Protein AF-A0A352ED21-F1 (afdb_monomer)

Mean predicted aligned error: 7.96 Å

Secondary structure (DSSP, 8-state):
-----TT----HHHHHHHHHTT-HHHHHHHHTS-----EEEE----HHHHTT----EEEES-GGG--

pLDDT: mean 82.89, std 14.72, range [40.16, 94.88]

Radius of gyration: 15.76 Å; Cα contacts (8 Å, |Δi|>4): 58; chains: 1; bounding box: 42×21×35 Å

Foldseek 3Di:
DQDPPDPPPQDPVVLVVCLVVVNQVVNCVSVVHRQDFDFDFDDDPQVCVVVVHDDTDGDGPDPVSND

Sequence (67 aa):
SALDIEHTNVSSTKVRQALNQGNVTLANDYLGYPYSLSGTVIYGDQIGRTLGFPTANIRLDFKNKLI

Solvent-accessible surface area (backbone atoms only — not comparable to full-atom values): 4460 Å² total; per-residue (Å²): 135,84,79,83,69,74,95,53,88,77,45,76,65,58,41,49,51,28,48,75,70,67,36,53,67,62,27,17,65,67,66,76,45,82,83,80,86,65,53,50,77,47,93,65,88,60,62,35,60,82,74,76,38,95,73,82,42,69,48,64,78,54,72,75,75,85,102

Nearest PDB structures (foldseek):
  3op1-assembly1_B  TM=8.580E-01  e=1.176E-03  Streptococcus pneumoniae
  5hjn-assembly1_A  TM=3.966E-01  e=3.748E+00  Drosophila melanogaster

Structure (mmCIF, N/CA/C/O backbone):
data_AF-A0A352ED21-F1
#
_entry.id   AF-A0A352ED21-F1
#
loop_
_atom_site.group_PDB
_atom_site.id
_atom_site.type_symbol
_atom_site.label_atom_id
_atom_site.label_alt_id
_atom_site.label_comp_id
_atom_site.label_asym_id
_atom_site.label_entity_id
_atom_site.label_seq_id
_atom_site.pdbx_PDB_ins_code
_atom_site.Cartn_x
_atom_site.Cartn_y
_atom_site.Cartn_z
_atom_site.occupancy
_atom_site.B_iso_or_equiv
_atom_site.auth_seq_id
_atom_site.auth_comp_id
_atom_site.auth_asym_id
_atom_site.auth_atom_id
_atom_site.pdbx_PDB_model_num
ATOM 1 N N . SER A 1 1 ? 23.745 -6.549 -7.804 1.00 40.16 1 SER A N 1
ATOM 2 C CA . SER A 1 1 ? 23.217 -7.622 -8.659 1.00 40.16 1 SER A CA 1
ATOM 3 C C . SER A 1 1 ? 21.760 -7.333 -8.954 1.00 40.16 1 SER A C 1
ATOM 5 O O . SER 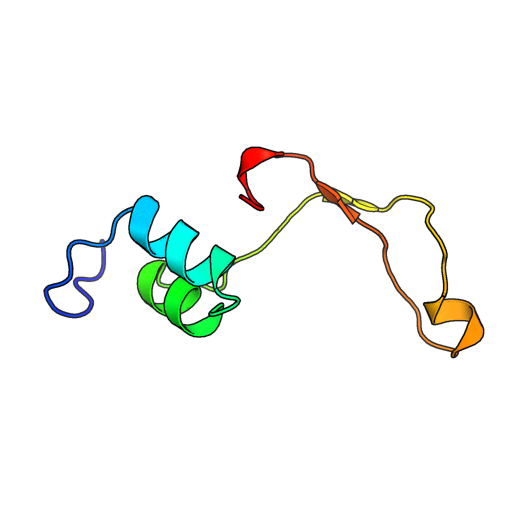A 1 1 ? 20.896 -7.702 -8.172 1.00 40.16 1 SER A O 1
ATOM 7 N N . ALA A 1 2 ? 21.513 -6.562 -10.014 1.00 45.03 2 ALA A N 1
ATOM 8 C CA . ALA A 1 2 ? 20.202 -6.495 -10.642 1.00 45.03 2 ALA A CA 1
ATOM 9 C C . ALA A 1 2 ? 20.060 -7.811 -11.409 1.00 45.03 2 ALA A C 1
ATOM 11 O O . ALA A 1 2 ? 20.909 -8.114 -12.243 1.00 45.03 2 ALA A O 1
ATOM 12 N N . LEU A 1 3 ? 19.112 -8.650 -11.009 1.00 45.22 3 LEU A N 1
ATOM 13 C CA . LEU A 1 3 ? 18.902 -9.934 -11.659 1.00 45.22 3 LEU A CA 1
ATOM 14 C C . LEU A 1 3 ? 18.246 -9.667 -13.013 1.00 45.22 3 LEU A C 1
ATOM 16 O O . LEU A 1 3 ? 17.103 -9.219 -13.081 1.00 45.22 3 LEU A O 1
ATOM 20 N N . ASP A 1 4 ? 19.019 -9.919 -14.065 1.00 46.62 4 ASP A N 1
ATOM 21 C CA . ASP A 1 4 ? 18.554 -10.171 -15.424 1.00 46.62 4 ASP A CA 1
ATOM 22 C C . ASP A 1 4 ? 17.558 -11.338 -15.397 1.00 46.6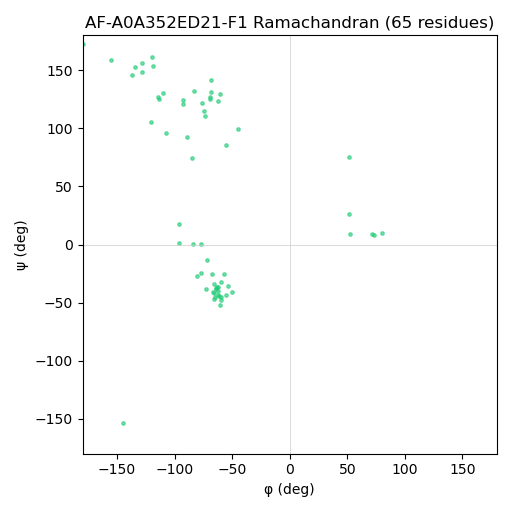2 4 ASP A C 1
ATOM 24 O O . ASP A 1 4 ? 17.921 -12.498 -15.583 1.00 46.62 4 ASP A O 1
ATOM 28 N N . ILE A 1 5 ? 16.287 -11.049 -15.129 1.00 52.34 5 ILE A N 1
ATOM 29 C CA . ILE A 1 5 ? 15.205 -12.001 -15.362 1.00 52.34 5 ILE A CA 1
ATOM 30 C C . ILE A 1 5 ? 14.756 -11.757 -16.804 1.00 52.34 5 ILE A C 1
ATOM 32 O O . ILE A 1 5 ? 13.989 -10.845 -17.105 1.00 52.34 5 ILE A O 1
ATOM 36 N N . GLU A 1 6 ? 15.365 -12.530 -17.701 1.00 51.41 6 GLU A N 1
ATOM 37 C CA . GLU A 1 6 ? 14.958 -12.741 -19.093 1.00 51.41 6 GLU A CA 1
ATOM 38 C C . GLU A 1 6 ? 14.716 -11.479 -19.930 1.00 51.41 6 GLU A C 1
ATOM 40 O O . GLU A 1 6 ? 13.580 -11.138 -20.252 1.00 51.41 6 GLU A O 1
ATOM 45 N N . HIS A 1 7 ? 15.801 -10.812 -20.347 1.00 51.47 7 HIS A N 1
ATOM 46 C CA . HIS A 1 7 ? 15.870 -9.931 -21.532 1.00 51.47 7 HIS A CA 1
ATOM 47 C C . HIS A 1 7 ? 14.817 -8.807 -21.657 1.00 51.47 7 HIS A C 1
ATOM 49 O O . HIS A 1 7 ? 14.726 -8.116 -22.676 1.00 51.47 7 HIS A O 1
ATOM 55 N N . THR A 1 8 ? 14.039 -8.580 -20.610 1.00 57.34 8 THR A N 1
ATOM 56 C CA . THR A 1 8 ? 12.925 -7.657 -20.568 1.00 57.34 8 THR A CA 1
ATOM 57 C C . THR A 1 8 ? 13.411 -6.514 -19.721 1.00 57.34 8 THR A C 1
ATOM 59 O O . THR A 1 8 ? 13.353 -6.604 -18.508 1.00 57.34 8 THR A O 1
ATOM 62 N N . ASN A 1 9 ? 13.908 -5.447 -20.353 1.00 70.38 9 ASN A N 1
ATOM 63 C CA . ASN A 1 9 ? 14.334 -4.220 -19.673 1.00 70.38 9 ASN A CA 1
ATOM 64 C C . ASN A 1 9 ? 13.271 -3.825 -18.626 1.00 70.38 9 ASN A C 1
ATOM 66 O O . ASN A 1 9 ? 12.182 -3.360 -18.997 1.00 70.38 9 ASN A O 1
ATOM 70 N N . VAL A 1 10 ? 13.521 -4.164 -17.356 1.00 75.31 10 VAL A N 1
ATOM 71 C CA . VAL A 1 10 ? 12.562 -3.993 -16.269 1.00 75.31 10 VAL A CA 1
ATOM 72 C C . VAL A 1 10 ? 12.565 -2.515 -15.938 1.00 75.31 10 VAL A C 1
ATOM 74 O O . VAL A 1 10 ? 13.596 -1.934 -15.613 1.00 75.31 10 VAL A O 1
ATOM 77 N N . SER A 1 11 ? 11.397 -1.892 -16.040 1.00 84.06 11 SER A N 1
ATOM 78 C CA . SER A 1 11 ? 11.238 -0.470 -15.777 1.00 84.06 11 SER A CA 1
ATOM 79 C C . SER A 1 11 ? 10.102 -0.236 -14.798 1.00 84.06 11 SER A C 1
ATOM 81 O O . SER A 1 11 ? 9.147 -1.015 -14.719 1.00 84.06 11 SER A O 1
ATOM 83 N N . SER A 1 12 ? 10.154 0.896 -14.097 1.00 85.38 12 SER A N 1
ATOM 84 C CA . SER A 1 12 ? 9.077 1.313 -13.199 1.00 85.38 12 SER A CA 1
ATOM 85 C C . SER A 1 12 ? 7.729 1.425 -13.922 1.00 85.38 12 SER A C 1
ATOM 87 O O . SER A 1 12 ? 6.686 1.287 -13.293 1.00 85.38 12 SER A O 1
ATOM 89 N N . THR A 1 13 ? 7.723 1.650 -15.241 1.00 88.69 13 THR A N 1
ATOM 90 C CA . THR A 1 13 ? 6.503 1.640 -16.063 1.00 88.69 13 THR A CA 1
ATOM 91 C C . THR A 1 13 ? 5.880 0.247 -16.128 1.00 88.69 13 THR A C 1
ATOM 93 O O . THR A 1 13 ? 4.683 0.123 -15.891 1.00 88.69 13 THR A O 1
ATOM 96 N N . LYS A 1 14 ? 6.675 -0.802 -16.373 1.00 89.94 14 LYS A N 1
ATOM 97 C CA . LYS A 1 14 ? 6.179 -2.188 -16.446 1.00 89.94 14 LYS A CA 1
ATOM 98 C C . LYS A 1 14 ? 5.648 -2.678 -15.104 1.00 89.94 14 LYS A C 1
ATOM 100 O O . LYS A 1 14 ?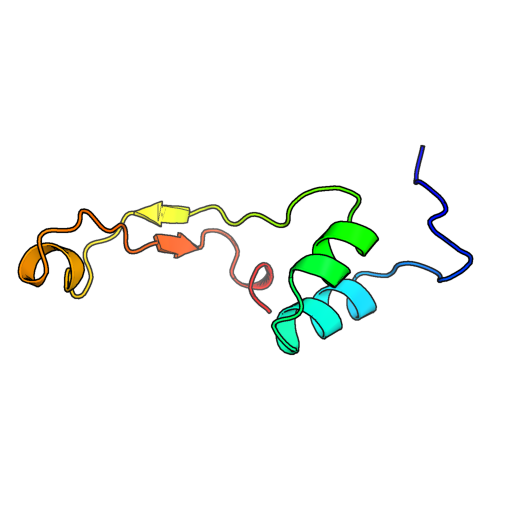 4.569 -3.259 -15.052 1.00 89.94 14 LYS A O 1
ATOM 105 N N . VAL A 1 15 ? 6.353 -2.363 -14.015 1.00 90.00 15 VAL A N 1
ATOM 106 C CA . VAL 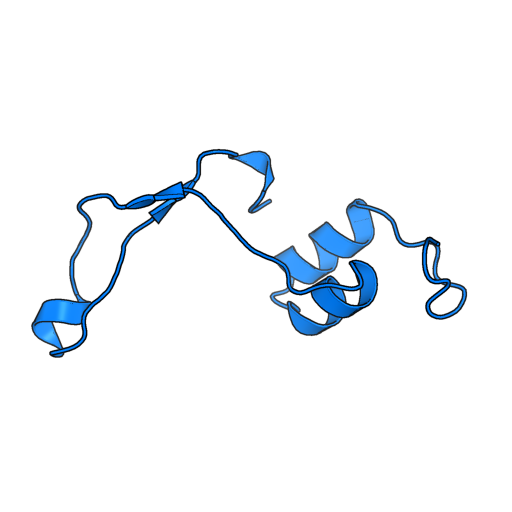A 1 15 ? 5.889 -2.676 -12.653 1.00 90.00 15 VAL A CA 1
ATOM 107 C C . VAL A 1 15 ? 4.544 -1.998 -12.375 1.00 90.00 15 VAL A C 1
ATOM 109 O O . VAL A 1 15 ? 3.601 -2.655 -11.945 1.00 90.00 15 VAL A O 1
ATOM 112 N N . ARG A 1 16 ? 4.408 -0.699 -12.682 1.00 90.19 16 ARG A N 1
ATOM 113 C CA . ARG A 1 16 ? 3.136 0.023 -12.498 1.00 90.19 16 ARG A CA 1
ATOM 114 C C . ARG A 1 16 ? 2.016 -0.518 -13.380 1.00 90.19 16 ARG A C 1
A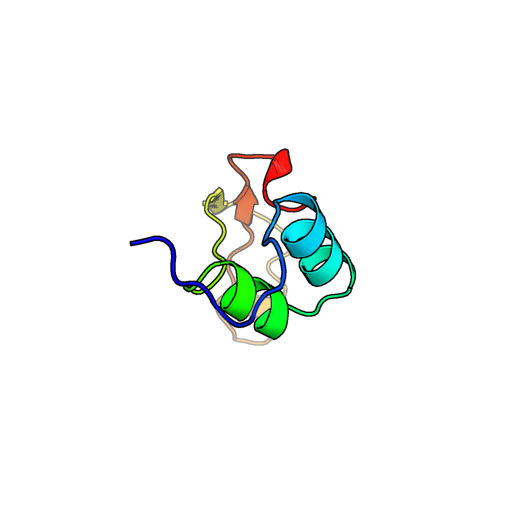TOM 116 O O . ARG A 1 16 ? 0.877 -0.546 -12.935 1.00 90.19 16 ARG A O 1
ATOM 123 N N . GLN A 1 17 ? 2.303 -0.932 -14.612 1.00 91.38 17 GLN A N 1
ATOM 124 C CA . GLN A 1 17 ? 1.303 -1.544 -15.492 1.00 91.38 17 GLN A CA 1
ATOM 125 C C . GLN A 1 17 ? 0.801 -2.877 -14.929 1.00 91.38 17 GLN A C 1
ATOM 127 O O . GLN A 1 17 ? -0.409 -3.077 -14.865 1.00 91.38 17 GLN A O 1
ATOM 132 N N . ALA A 1 18 ? 1.704 -3.739 -14.455 1.00 92.12 18 ALA A N 1
ATOM 133 C CA . ALA A 1 18 ? 1.335 -5.001 -13.817 1.00 92.12 18 ALA A CA 1
ATOM 134 C C . ALA A 1 18 ? 0.466 -4.773 -12.566 1.00 92.12 18 ALA A C 1
ATOM 136 O O . ALA A 1 18 ? -0.589 -5.392 -12.434 1.00 92.12 18 ALA A O 1
ATOM 137 N N . LEU A 1 19 ? 0.843 -3.822 -11.700 1.00 91.81 19 LEU A N 1
ATOM 138 C CA . LEU A 1 19 ? 0.050 -3.448 -10.520 1.00 91.81 19 LEU A CA 1
ATOM 139 C C . LEU A 1 19 ? -1.331 -2.882 -10.893 1.00 91.81 19 LEU A C 1
ATOM 141 O O . LEU A 1 19 ? -2.327 -3.290 -10.304 1.00 91.81 19 LEU A O 1
ATOM 145 N N . ASN A 1 20 ? -1.411 -2.006 -11.902 1.00 91.38 20 ASN A N 1
ATOM 146 C CA . ASN A 1 20 ? -2.679 -1.467 -12.420 1.00 91.38 20 ASN A CA 1
ATOM 147 C C . ASN A 1 20 ? -3.620 -2.554 -12.955 1.00 91.38 20 ASN A C 1
ATOM 149 O O . ASN A 1 20 ? -4.836 -2.421 -12.870 1.00 91.38 20 ASN A O 1
ATOM 153 N N . GLN A 1 21 ? -3.062 -3.630 -13.509 1.00 94.19 21 GLN A N 1
ATOM 154 C CA . GLN A 1 21 ? -3.820 -4.781 -14.002 1.00 94.19 21 GLN A CA 1
ATOM 155 C C . GLN A 1 21 ? -4.167 -5.783 -12.888 1.00 94.19 21 GLN A C 1
ATOM 157 O O . GLN A 1 21 ? -4.773 -6.815 -13.164 1.00 94.19 21 GLN A O 1
ATOM 162 N N . GLY A 1 22 ? -3.767 -5.516 -11.639 1.00 93.38 22 GLY A N 1
ATOM 163 C CA . GLY A 1 22 ? -3.935 -6.435 -10.512 1.00 93.38 22 GLY A CA 1
ATOM 164 C C . GLY A 1 22 ? -2.992 -7.643 -10.546 1.00 93.38 22 GLY A C 1
ATOM 165 O O . GLY A 1 22 ? -3.122 -8.544 -9.718 1.00 93.38 22 GLY A O 1
ATOM 166 N N . ASN A 1 23 ? -2.023 -7.679 -11.466 1.00 94.75 23 ASN A N 1
ATOM 167 C CA . ASN A 1 23 ? -1.069 -8.776 -11.594 1.00 94.75 23 ASN A CA 1
AT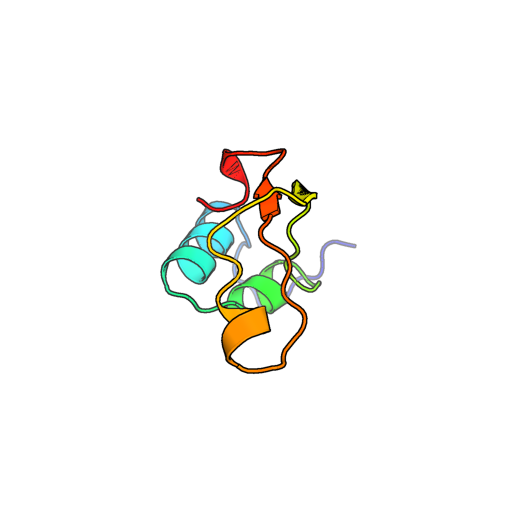OM 168 C C . ASN A 1 23 ? 0.122 -8.579 -10.643 1.00 94.75 23 ASN A C 1
ATOM 170 O O . ASN A 1 23 ? 1.227 -8.206 -11.042 1.00 94.75 23 ASN A O 1
ATOM 174 N N . VAL A 1 24 ? -0.128 -8.819 -9.354 1.00 93.56 24 VAL A N 1
ATOM 175 C CA . VAL A 1 24 ? 0.877 -8.670 -8.291 1.00 93.56 24 VAL A CA 1
ATOM 176 C C . VAL A 1 24 ? 2.013 -9.682 -8.445 1.00 93.56 24 VAL A C 1
ATOM 178 O O . VAL A 1 24 ? 3.158 -9.346 -8.163 1.00 93.56 24 VAL A O 1
ATOM 181 N N . THR A 1 25 ? 1.732 -10.891 -8.939 1.00 94.88 25 THR A N 1
ATOM 182 C CA . THR A 1 25 ? 2.758 -11.918 -9.178 1.00 94.88 25 THR A CA 1
ATOM 183 C C . THR A 1 25 ? 3.800 -11.425 -10.175 1.00 94.88 25 THR A C 1
ATOM 185 O O . THR A 1 25 ? 4.978 -11.374 -9.844 1.00 94.88 25 THR A O 1
ATOM 188 N N . LEU A 1 26 ? 3.362 -10.933 -11.337 1.00 92.38 26 LEU A N 1
ATOM 189 C CA . LEU A 1 26 ? 4.269 -10.387 -12.345 1.00 92.38 26 LEU A CA 1
ATOM 190 C C . LEU A 1 26 ? 5.031 -9.155 -11.836 1.00 92.38 26 LEU A C 1
ATOM 192 O O . LEU A 1 26 ? 6.205 -8.970 -12.146 1.00 92.38 26 LEU A O 1
ATOM 196 N N . ALA A 1 27 ? 4.378 -8.305 -11.037 1.00 92.25 27 ALA A N 1
ATOM 197 C CA . ALA A 1 27 ? 5.053 -7.177 -10.406 1.00 92.25 27 ALA A CA 1
ATOM 198 C C . ALA A 1 27 ? 6.169 -7.640 -9.451 1.00 92.25 27 ALA A C 1
ATOM 200 O O . ALA A 1 27 ? 7.243 -7.041 -9.447 1.00 92.25 27 ALA A O 1
ATOM 201 N N . ASN A 1 28 ? 5.941 -8.707 -8.681 1.00 93.38 28 ASN A N 1
ATOM 202 C CA . ASN A 1 28 ? 6.946 -9.292 -7.793 1.00 93.38 28 ASN A CA 1
ATOM 203 C C . ASN A 1 28 ? 8.105 -9.905 -8.580 1.00 93.38 28 ASN A C 1
ATOM 205 O O . ASN A 1 28 ? 9.257 -9.702 -8.199 1.00 93.38 28 ASN A O 1
ATOM 209 N N . ASP A 1 29 ? 7.812 -10.589 -9.688 1.00 92.44 29 ASP A N 1
ATOM 210 C CA . ASP A 1 29 ? 8.828 -11.165 -10.573 1.00 92.44 29 ASP A CA 1
ATOM 211 C C . ASP A 1 29 ? 9.724 -10.065 -11.152 1.00 92.44 29 ASP A C 1
ATOM 213 O O . ASP A 1 29 ? 10.947 -10.169 -11.115 1.00 92.44 29 ASP A O 1
ATOM 217 N N . TYR A 1 30 ? 9.131 -8.952 -11.597 1.00 90.69 30 TYR A N 1
ATOM 218 C CA . TYR A 1 30 ? 9.884 -7.782 -12.052 1.00 90.69 30 TYR A CA 1
ATOM 219 C C . TYR A 1 30 ? 10.710 -7.125 -10.940 1.00 90.69 30 TYR A C 1
ATOM 221 O O . TYR A 1 30 ? 11.817 -6.657 -11.193 1.00 90.69 30 TYR A O 1
ATOM 229 N N . LEU A 1 31 ? 10.190 -7.048 -9.714 1.00 90.06 31 LEU A N 1
ATOM 230 C CA . LEU A 1 31 ? 10.897 -6.425 -8.592 1.00 90.06 31 LEU A CA 1
ATOM 231 C C . LEU A 1 31 ? 11.997 -7.323 -8.009 1.00 90.06 31 LEU A C 1
ATOM 233 O O . LEU A 1 31 ? 12.935 -6.813 -7.396 1.00 90.06 31 LEU A O 1
ATOM 237 N N . GLY A 1 32 ? 11.884 -8.643 -8.173 1.00 90.75 32 GLY A N 1
ATOM 238 C CA . GLY A 1 32 ? 12.711 -9.633 -7.483 1.00 90.75 32 GLY A CA 1
ATOM 239 C C . GLY A 1 32 ? 12.383 -9.769 -5.990 1.00 90.75 32 GLY A C 1
ATOM 240 O O . GLY A 1 32 ? 13.126 -10.414 -5.252 1.00 90.75 32 GLY A O 1
ATOM 241 N N . TYR A 1 33 ? 11.297 -9.146 -5.523 1.00 90.50 33 TYR A N 1
ATOM 242 C CA . TYR A 1 33 ? 10.809 -9.228 -4.148 1.00 90.50 33 TYR A CA 1
ATOM 243 C C . TYR A 1 33 ? 9.300 -8.939 -4.076 1.00 90.50 33 TYR A C 1
ATOM 245 O O . TYR A 1 33 ? 8.757 -8.278 -4.964 1.00 90.50 33 TYR A O 1
ATOM 253 N N . PRO A 1 34 ? 8.609 -9.380 -3.005 1.00 93.19 34 PRO A N 1
AT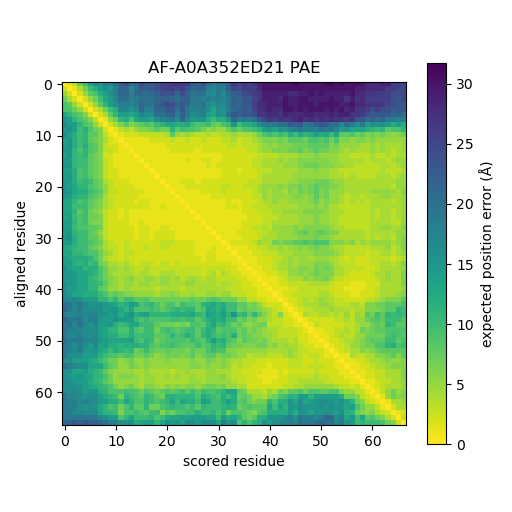OM 254 C CA . PRO A 1 34 ? 7.192 -9.090 -2.823 1.00 93.19 34 PRO A CA 1
ATOM 255 C C . PRO A 1 34 ? 6.913 -7.589 -2.693 1.00 93.19 34 PRO A C 1
ATOM 257 O O . PRO A 1 34 ? 7.432 -6.911 -1.801 1.00 93.19 34 PRO A O 1
ATOM 260 N N . TYR A 1 35 ? 6.046 -7.074 -3.557 1.00 91.88 35 TYR A N 1
ATOM 261 C CA . TYR A 1 35 ? 5.551 -5.713 -3.484 1.00 91.88 35 TYR A CA 1
ATOM 262 C C . TYR A 1 35 ? 4.808 -5.486 -2.160 1.00 91.88 35 TYR A C 1
ATOM 264 O O . TYR A 1 35 ? 3.925 -6.252 -1.775 1.00 91.88 35 TYR A O 1
ATOM 272 N N . SER A 1 36 ? 5.171 -4.418 -1.450 1.00 90.56 36 SER A N 1
ATOM 273 C CA . SER A 1 36 ? 4.652 -4.113 -0.116 1.00 90.56 36 SER A CA 1
ATOM 274 C C . SER A 1 36 ? 4.263 -2.647 0.021 1.00 90.56 36 SER A C 1
ATOM 276 O O . SER A 1 36 ? 4.835 -1.756 -0.612 1.00 90.56 36 SER A O 1
ATOM 278 N N . LEU A 1 37 ? 3.307 -2.378 0.905 1.00 89.75 37 LEU A N 1
ATOM 279 C CA . LEU A 1 37 ? 2.848 -1.038 1.254 1.00 89.75 37 LEU A CA 1
ATOM 280 C C . LEU A 1 37 ? 3.102 -0.778 2.736 1.00 89.75 37 LEU A C 1
ATOM 282 O O . LEU A 1 37 ? 3.161 -1.701 3.546 1.00 89.75 37 LEU A O 1
ATOM 286 N N . SER A 1 38 ? 3.258 0.492 3.082 1.00 90.12 38 SER A N 1
ATOM 287 C CA . SER A 1 38 ? 3.432 0.934 4.463 1.00 90.12 38 SER A CA 1
ATOM 288 C C . SER A 1 38 ? 2.579 2.171 4.685 1.00 90.12 38 SER A C 1
ATOM 290 O O . SER A 1 38 ? 2.350 2.956 3.756 1.00 90.12 38 SER A O 1
ATOM 292 N N . GLY A 1 39 ? 2.059 2.296 5.896 1.00 91.06 39 GLY A N 1
ATOM 293 C CA . GLY A 1 39 ? 1.145 3.362 6.237 1.00 91.06 39 GLY A CA 1
ATOM 294 C C . GLY A 1 39 ? 0.700 3.300 7.685 1.00 91.06 39 GLY A C 1
ATOM 295 O O . GLY A 1 39 ? 0.953 2.334 8.408 1.00 91.06 39 GLY A O 1
ATOM 296 N N . THR A 1 40 ? -0.016 4.339 8.087 1.00 93.88 40 THR A N 1
ATOM 297 C CA . THR A 1 40 ? -0.604 4.445 9.419 1.00 93.88 40 THR A CA 1
ATOM 298 C C . THR A 1 40 ? -1.931 3.691 9.469 1.00 93.88 40 THR A C 1
ATOM 300 O O . THR A 1 40 ? -2.792 3.893 8.609 1.00 93.88 40 THR A O 1
ATOM 303 N N . VAL A 1 41 ? -2.133 2.861 10.497 1.00 93.38 41 VAL A N 1
ATOM 304 C CA . VAL A 1 41 ? -3.447 2.261 10.770 1.00 93.38 41 VAL A CA 1
ATOM 305 C C . VAL A 1 41 ? -4.397 3.356 11.236 1.00 93.38 41 VAL A C 1
ATOM 307 O O . VAL A 1 41 ? -4.111 4.080 12.188 1.00 93.38 41 VAL A O 1
ATOM 310 N N . ILE A 1 42 ? -5.532 3.476 10.560 1.00 93.12 42 ILE A N 1
ATOM 311 C CA . ILE A 1 42 ? -6.549 4.480 10.846 1.00 93.12 42 ILE A CA 1
ATOM 312 C C . ILE A 1 42 ? -7.880 3.830 11.207 1.00 93.12 42 ILE A C 1
ATOM 314 O O . ILE A 1 42 ? -8.150 2.661 10.914 1.00 93.12 42 ILE A O 1
ATOM 318 N N . TYR A 1 43 ? -8.734 4.626 11.841 1.00 90.75 43 TYR A N 1
ATOM 319 C CA . TYR A 1 43 ? -10.135 4.278 11.988 1.00 90.75 43 TYR A CA 1
ATOM 320 C C . TYR A 1 43 ? -10.804 4.323 10.604 1.00 90.75 43 TYR A C 1
ATOM 322 O O . TYR A 1 43 ? -10.614 5.279 9.856 1.00 90.75 43 TYR A O 1
ATOM 330 N N . GLY A 1 44 ? -11.551 3.275 10.267 1.00 88.56 44 GLY A N 1
ATOM 331 C CA . GLY A 1 44 ? -12.313 3.145 9.021 1.00 88.56 44 GLY A CA 1
ATOM 332 C C . GLY A 1 44 ? -13.615 2.398 9.297 1.00 88.56 44 GLY A C 1
ATOM 333 O O . GLY A 1 44 ? -14.066 2.378 10.440 1.00 88.56 44 GLY A O 1
ATOM 334 N N . ASP A 1 45 ? -14.172 1.716 8.300 1.00 85.94 45 ASP A N 1
ATOM 335 C CA . ASP A 1 45 ? -15.515 1.115 8.406 1.00 85.94 45 ASP A CA 1
ATOM 336 C C . ASP A 1 45 ? -15.587 -0.115 9.324 1.00 85.94 45 ASP A C 1
ATOM 338 O O . ASP A 1 45 ? -16.667 -0.564 9.693 1.00 85.94 45 ASP A O 1
ATOM 342 N N . GLN A 1 46 ? -14.433 -0.679 9.705 1.00 84.19 46 GLN A N 1
ATOM 343 C CA . GLN A 1 46 ? -14.312 -1.785 10.671 1.00 84.19 46 GLN A CA 1
ATOM 344 C C . GLN A 1 46 ? -15.206 -3.007 10.384 1.00 84.19 46 GLN A C 1
ATOM 346 O O . GLN A 1 46 ? -15.498 -3.782 11.296 1.00 84.19 46 GLN A O 1
ATOM 351 N N . ILE A 1 47 ? -15.573 -3.232 9.117 1.00 87.06 47 ILE A N 1
ATOM 352 C CA . ILE A 1 47 ? -16.474 -4.312 8.675 1.00 87.06 47 ILE A CA 1
ATOM 353 C C . ILE A 1 47 ? -15.992 -5.681 9.166 1.00 87.06 47 ILE A C 1
ATOM 355 O O . ILE A 1 47 ? -16.803 -6.502 9.588 1.00 87.06 47 ILE A O 1
ATOM 359 N N . GLY A 1 48 ? -14.675 -5.904 9.231 1.00 85.62 48 GLY A N 1
ATOM 360 C CA . GLY A 1 48 ? -14.100 -7.131 9.784 1.00 85.62 48 GLY A CA 1
ATOM 361 C C . GLY A 1 48 ? -14.656 -7.500 11.160 1.00 85.62 48 GLY A C 1
ATOM 362 O O . GLY A 1 48 ? -14.996 -8.658 11.387 1.00 85.62 48 GLY A O 1
ATOM 363 N N . ARG A 1 49 ? -14.862 -6.520 12.051 1.00 86.19 49 ARG A N 1
ATOM 364 C CA . ARG A 1 49 ? -15.407 -6.758 13.399 1.00 86.19 49 ARG A CA 1
ATOM 365 C C . ARG A 1 49 ? -16.820 -7.332 13.362 1.00 86.19 49 ARG A C 1
ATOM 367 O O . ARG A 1 49 ? -17.130 -8.194 14.174 1.00 86.19 49 ARG A O 1
ATOM 374 N N . THR A 1 50 ? -17.649 -6.904 12.407 1.00 87.19 50 THR A N 1
ATOM 375 C CA . THR A 1 50 ? -19.005 -7.457 12.226 1.00 87.19 50 THR A CA 1
ATOM 376 C C . THR A 1 50 ? -18.993 -8.907 11.746 1.00 87.19 50 THR A C 1
ATOM 378 O O . THR A 1 50 ? -19.916 -9.656 12.045 1.00 87.19 50 THR A O 1
ATOM 381 N N . LEU A 1 51 ? -17.921 -9.320 11.066 1.00 86.94 51 LEU A N 1
ATOM 382 C CA . LEU A 1 51 ? -17.711 -10.683 10.578 1.00 86.94 51 LEU A CA 1
ATOM 383 C C . LEU A 1 51 ? -16.853 -11.536 11.534 1.00 86.94 51 LEU A C 1
ATOM 385 O O . LEU A 1 51 ? -16.569 -12.688 11.227 1.00 86.94 51 LEU A O 1
ATOM 389 N N . GLY A 1 52 ? -16.426 -10.985 12.677 1.00 91.50 52 GLY A N 1
ATOM 390 C CA . GLY A 1 52 ? -15.569 -11.667 13.655 1.00 91.50 52 GLY A CA 1
ATOM 391 C C . GLY A 1 52 ? -14.072 -11.695 13.311 1.00 91.50 52 GLY A C 1
ATOM 392 O O . GLY A 1 52 ? -13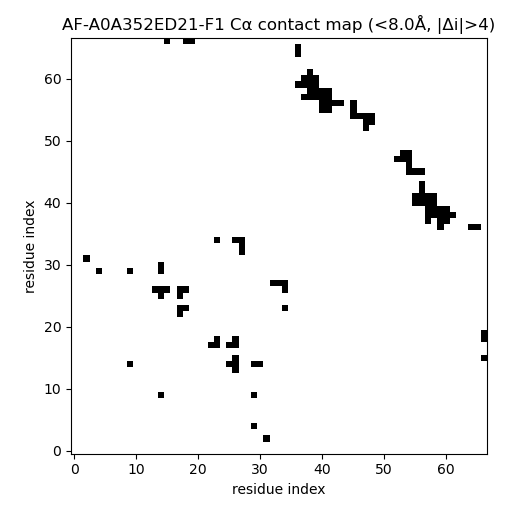.310 -12.376 13.994 1.00 91.50 52 GLY A O 1
ATOM 393 N N . PHE A 1 53 ? -13.624 -10.949 12.296 1.00 91.62 53 PHE A N 1
ATOM 394 C CA . PHE A 1 53 ? -12.230 -10.921 11.846 1.00 91.62 53 PHE A CA 1
ATOM 395 C C . PHE A 1 53 ? -11.534 -9.589 12.175 1.00 91.62 53 PHE A C 1
ATOM 397 O O . PHE A 1 53 ? -12.045 -8.516 11.842 1.00 91.62 53 PHE A O 1
ATOM 404 N N . PRO A 1 54 ? -10.337 -9.607 12.787 1.00 87.19 54 PRO A N 1
ATOM 405 C CA . PRO A 1 54 ? -9.566 -8.389 12.990 1.00 87.19 54 PRO A CA 1
ATOM 406 C C . PRO A 1 54 ? -9.049 -7.856 11.646 1.00 87.19 54 PRO A C 1
ATOM 408 O O . PRO A 1 54 ? -8.388 -8.565 10.892 1.00 87.19 54 PRO A O 1
ATOM 411 N N . THR A 1 55 ? -9.325 -6.585 11.355 1.00 92.12 55 THR A N 1
ATOM 412 C CA . THR A 1 55 ? -8.900 -5.905 10.120 1.00 92.12 55 THR A CA 1
ATOM 413 C C . THR A 1 55 ? -8.198 -4.590 10.433 1.00 92.12 55 THR A C 1
ATOM 415 O O . THR A 1 55 ? -8.577 -3.902 11.383 1.00 92.12 55 THR A O 1
ATOM 418 N N . ALA A 1 56 ? -7.240 -4.199 9.593 1.00 91.12 56 ALA A N 1
ATOM 419 C CA . ALA A 1 56 ? -6.578 -2.900 9.653 1.00 91.12 56 ALA A CA 1
ATOM 420 C C . ALA A 1 56 ? -6.908 -2.076 8.401 1.00 91.12 56 ALA A C 1
ATOM 422 O O . ALA A 1 56 ? -6.691 -2.534 7.282 1.00 91.12 56 ALA A O 1
ATOM 423 N N . ASN A 1 57 ? -7.400 -0.850 8.592 1.00 91.19 57 ASN A N 1
ATOM 424 C CA . ASN A 1 57 ? -7.547 0.126 7.512 1.00 91.19 57 ASN A CA 1
ATOM 425 C C . ASN A 1 57 ? -6.280 0.982 7.486 1.00 91.19 57 ASN A C 1
ATOM 427 O O . ASN A 1 57 ? -5.913 1.550 8.513 1.00 91.19 57 ASN A O 1
ATOM 431 N N . ILE A 1 58 ? -5.589 1.050 6.349 1.00 91.12 58 ILE A N 1
ATOM 432 C CA . ILE A 1 58 ? -4.254 1.658 6.260 1.00 91.12 58 ILE A CA 1
ATOM 433 C C . ILE A 1 58 ? 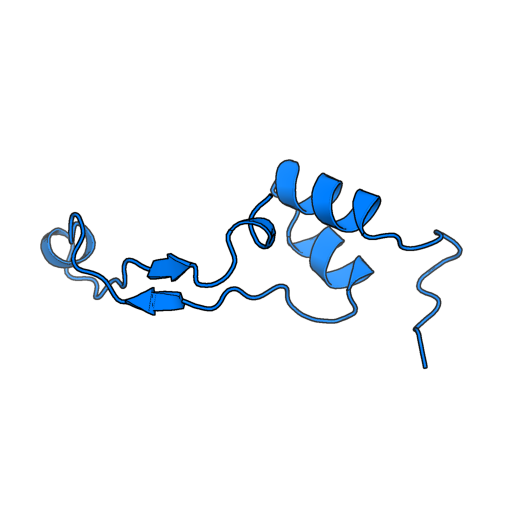-4.322 2.922 5.404 1.00 91.12 58 ILE A C 1
ATOM 435 O O . ILE A 1 58 ? -4.738 2.874 4.248 1.00 91.12 58 ILE A O 1
ATOM 439 N N . ARG A 1 59 ? -3.859 4.051 5.951 1.00 90.75 59 ARG A N 1
ATOM 440 C CA . ARG A 1 59 ? -3.574 5.271 5.185 1.00 90.75 59 ARG A CA 1
ATOM 441 C C . ARG A 1 59 ? -2.112 5.260 4.764 1.00 90.75 59 ARG A C 1
ATOM 443 O O . ARG A 1 59 ? -1.236 5.226 5.621 1.00 90.75 59 ARG A O 1
ATOM 450 N N . LEU A 1 60 ? -1.860 5.313 3.463 1.00 89.06 60 LEU A N 1
ATOM 451 C CA . LEU A 1 60 ? -0.508 5.269 2.907 1.00 89.06 60 LEU A CA 1
ATOM 452 C C . LEU A 1 60 ? 0.295 6.523 3.240 1.00 89.06 60 LEU A C 1
ATOM 454 O O . LEU A 1 60 ? -0.219 7.637 3.126 1.00 89.06 60 LEU A O 1
ATOM 458 N N . ASP A 1 61 ? 1.581 6.332 3.519 1.00 84.50 61 ASP A N 1
ATOM 459 C CA . ASP A 1 61 ? 2.521 7.443 3.712 1.00 84.50 61 ASP A CA 1
ATOM 460 C C . ASP A 1 61 ? 3.002 8.019 2.367 1.00 84.50 61 ASP A C 1
ATOM 462 O O . ASP A 1 61 ? 3.305 9.206 2.250 1.00 84.50 61 ASP A O 1
ATOM 466 N N . PHE A 1 62 ? 3.011 7.191 1.316 1.00 78.75 62 PHE A N 1
ATOM 467 C CA . PHE A 1 62 ? 3.461 7.558 -0.026 1.00 78.75 62 PHE A CA 1
ATOM 468 C C . PHE A 1 62 ? 2.335 7.377 -1.042 1.00 78.75 62 PHE A C 1
ATOM 470 O O . PHE A 1 62 ? 2.032 6.253 -1.445 1.00 78.75 62 PHE A O 1
ATOM 477 N N . LYS A 1 63 ? 1.747 8.491 -1.499 1.00 69.38 63 LYS A N 1
ATOM 478 C CA . LYS A 1 63 ? 0.638 8.481 -2.472 1.00 69.38 63 LYS A CA 1
ATOM 479 C C . LYS A 1 63 ? 0.985 7.714 -3.752 1.00 69.38 63 LYS A C 1
ATOM 481 O O . LYS A 1 63 ? 0.217 6.871 -4.180 1.00 69.38 63 LYS A O 1
ATOM 486 N N . ASN A 1 64 ? 2.193 7.915 -4.274 1.00 69.50 64 ASN A N 1
ATOM 487 C CA . ASN A 1 64 ? 2.620 7.361 -5.565 1.00 69.50 64 ASN A CA 1
ATOM 488 C C . ASN A 1 64 ? 2.990 5.871 -5.508 1.00 69.50 64 ASN A C 1
ATOM 490 O O . ASN A 1 64 ? 3.454 5.315 -6.505 1.00 69.50 64 ASN A O 1
ATOM 494 N N . LYS A 1 65 ? 2.890 5.228 -4.334 1.00 71.31 65 LYS A N 1
ATOM 495 C CA . LYS A 1 65 ? 3.219 3.807 -4.215 1.00 71.31 65 LYS A CA 1
ATOM 496 C C . LYS A 1 65 ? 2.130 2.967 -4.868 1.00 71.31 65 LYS A C 1
ATOM 498 O O . LYS A 1 65 ? 2.469 2.018 -5.562 1.00 71.31 65 LYS A O 1
ATOM 503 N N . LEU A 1 66 ? 0.867 3.362 -4.716 1.00 63.50 66 LEU A N 1
ATOM 504 C CA . LEU A 1 66 ? -0.310 2.583 -5.102 1.00 63.50 66 LEU A CA 1
ATOM 505 C C . LEU A 1 66 ? -0.873 2.932 -6.484 1.00 63.50 66 LEU A C 1
ATOM 507 O O . LEU A 1 66 ? -1.989 2.509 -6.738 1.00 63.50 66 LEU A O 1
ATOM 511 N N . ILE A 1 67 ? -0.085 3.607 -7.343 1.00 57.97 67 ILE A N 1
ATOM 512 C CA . ILE A 1 67 ? -0.420 4.206 -8.663 1.00 57.97 67 ILE A CA 1
ATOM 513 C C . ILE A 1 67 ? -0.478 5.735 -8.592 1.00 57.97 67 ILE A C 1
ATOM 515 O O . ILE A 1 67 ? -1.177 6.280 -7.713 1.00 57.97 67 ILE A O 1
#